Protein AF-A0A699JVK1-F1 (afdb_monomer_lite)

Organism: Tanacetum cinerariifolium (NCBI:txid118510)

Foldseek 3Di:
DVVCVVVVVLVVQLVVLPPDDDALVSLLSVLVSCVVVLNLVVSLVSLVVPVVHPRPPSLLSNLLSCLSVVNLVCNVVSCVVNVHDCVNDVSSVVSNVSSVD

pLDDT: mean 96.66, std 2.62, range [85.81, 98.56]

Structure (mmCIF, N/CA/C/O backbone):
data_AF-A0A699JVK1-F1
#
_entry.id   AF-A0A699JVK1-F1
#
loop_
_atom_site.group_PDB
_atom_site.id
_atom_site.type_symbol
_atom_site.label_atom_id
_atom_site.label_alt_id
_atom_site.label_comp_id
_atom_site.label_asym_id
_atom_site.label_entity_id
_atom_site.label_seq_id
_atom_site.pdbx_PDB_ins_code
_atom_site.Cartn_x
_atom_site.Cartn_y
_atom_site.Cartn_z
_atom_site.occupancy
_atom_site.B_iso_or_equiv
_atom_site.auth_seq_id
_atom_site.auth_comp_id
_atom_site.auth_asym_id
_atom_site.auth_atom_id
_atom_site.pdbx_PDB_model_num
ATOM 1 N N . ALA A 1 1 ? -7.090 -2.332 16.752 1.00 95.75 1 ALA A N 1
ATOM 2 C CA . ALA A 1 1 ? -6.541 -2.634 15.410 1.00 95.75 1 ALA A CA 1
ATOM 3 C C . ALA A 1 1 ? -5.016 -2.478 15.319 1.00 95.75 1 ALA A C 1
ATOM 5 O O . ALA A 1 1 ? -4.345 -3.480 15.102 1.00 95.75 1 ALA A O 1
ATOM 6 N N . TYR A 1 2 ? -4.433 -1.285 15.520 1.00 97.62 2 TYR A N 1
ATOM 7 C CA . TYR A 1 2 ? -2.995 -1.060 15.260 1.00 97.62 2 TYR A CA 1
ATOM 8 C C . TYR A 1 2 ? -2.046 -1.990 16.042 1.00 97.62 2 TYR A C 1
ATOM 10 O O . TYR A 1 2 ? -1.144 -2.581 15.455 1.00 97.62 2 TYR A O 1
ATOM 18 N N . CYS A 1 3 ? -2.277 -2.214 17.342 1.00 98.38 3 CYS A N 1
ATOM 19 C CA . CYS A 1 3 ? -1.454 -3.148 18.124 1.00 98.38 3 CYS A CA 1
ATOM 20 C C . CYS A 1 3 ? -1.493 -4.585 17.571 1.00 98.38 3 CYS A C 1
ATOM 22 O O . CYS A 1 3 ? -0.465 -5.252 17.519 1.00 98.38 3 CYS A O 1
ATOM 24 N N . LEU A 1 4 ? -2.657 -5.050 17.102 1.00 98.50 4 LEU A N 1
ATOM 25 C CA . LEU A 1 4 ? -2.813 -6.379 16.496 1.00 98.50 4 LEU A CA 1
ATOM 26 C C . LEU A 1 4 ? -2.039 -6.477 15.176 1.00 98.50 4 LEU A C 1
ATOM 28 O O . LEU A 1 4 ? 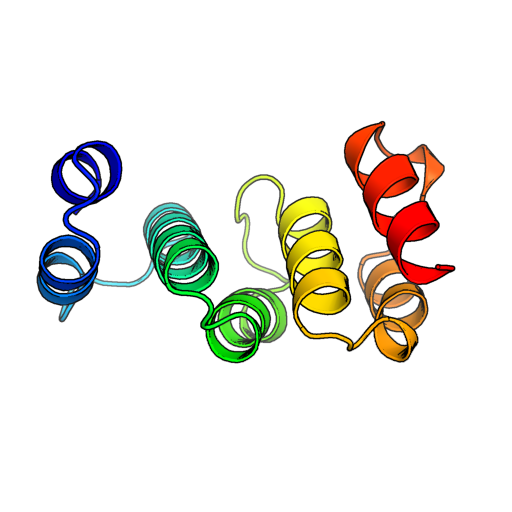-1.311 -7.444 14.965 1.00 98.50 4 LEU A O 1
ATOM 32 N N . TYR A 1 5 ? -2.101 -5.433 14.343 1.00 98.44 5 TYR A N 1
ATOM 33 C CA . TYR A 1 5 ? -1.287 -5.318 13.130 1.00 98.44 5 TYR A CA 1
ATOM 34 C C . TYR A 1 5 ? 0.219 -5.421 13.432 1.00 98.44 5 TYR A C 1
ATOM 36 O O . TYR A 1 5 ? 0.940 -6.176 12.772 1.00 98.44 5 TYR A O 1
ATOM 44 N N . ARG A 1 6 ? 0.694 -4.721 14.473 1.00 98.19 6 ARG A N 1
ATOM 45 C CA . ARG A 1 6 ? 2.102 -4.760 14.913 1.00 98.19 6 ARG A CA 1
ATOM 46 C C . ARG A 1 6 ? 2.535 -6.133 15.434 1.00 98.19 6 ARG A C 1
ATOM 48 O O . ARG A 1 6 ? 3.697 -6.485 15.271 1.00 98.19 6 ARG A O 1
ATOM 55 N N . LEU A 1 7 ? 1.609 -6.915 15.986 1.00 98.19 7 LEU A N 1
ATOM 56 C CA . LEU A 1 7 ? 1.819 -8.307 16.408 1.00 98.19 7 LEU A CA 1
ATOM 57 C C . LEU A 1 7 ? 1.607 -9.332 15.279 1.00 98.19 7 LEU A C 1
ATOM 59 O O . LEU A 1 7 ? 1.563 -10.529 15.546 1.00 98.19 7 LEU A O 1
ATOM 63 N N . ASN A 1 8 ? 1.447 -8.883 14.029 1.00 97.88 8 ASN A N 1
ATOM 64 C CA . ASN A 1 8 ? 1.140 -9.728 12.870 1.00 97.88 8 ASN A CA 1
ATOM 65 C C . ASN A 1 8 ? -0.181 -10.522 12.971 1.00 97.88 8 ASN A C 1
ATOM 67 O O . ASN A 1 8 ? -0.391 -11.485 12.238 1.00 97.88 8 ASN A O 1
ATOM 71 N N . LYS A 1 9 ? -1.105 -10.107 13.842 1.00 98.56 9 LYS A N 1
ATOM 72 C CA . LYS A 1 9 ? -2.455 -10.675 13.948 1.00 98.56 9 LYS A CA 1
ATOM 73 C C . LYS A 1 9 ? -3.387 -9.967 12.964 1.00 98.56 9 LYS A C 1
ATOM 75 O O . LYS A 1 9 ? -4.205 -9.135 13.352 1.00 98.56 9 LYS A O 1
ATOM 80 N N . LEU A 1 10 ? -3.175 -10.214 11.671 1.00 98.44 10 LEU A N 1
ATOM 81 C CA . LEU A 1 10 ? -3.772 -9.425 10.586 1.00 98.44 10 LEU A CA 1
ATOM 82 C C . LEU A 1 10 ? -5.296 -9.603 10.474 1.00 98.44 10 LEU A C 1
ATOM 84 O O . LEU A 1 10 ? -5.998 -8.622 10.237 1.00 98.44 10 LEU A O 1
ATOM 88 N N . ASP A 1 11 ? -5.811 -10.816 10.687 1.00 97.94 11 ASP A N 1
ATOM 89 C CA . ASP A 1 11 ? -7.257 -11.078 10.693 1.00 97.94 11 ASP A CA 1
ATOM 90 C C . ASP A 1 11 ? -7.953 -10.374 11.865 1.00 97.94 11 ASP A C 1
ATOM 92 O O . ASP A 1 11 ? -8.894 -9.613 11.647 1.00 97.94 11 ASP A O 1
ATOM 96 N N . ASP A 1 12 ? -7.421 -10.513 13.084 1.00 98.31 12 ASP A N 1
ATOM 97 C CA . ASP A 1 12 ? -7.941 -9.817 14.269 1.00 98.31 12 ASP A CA 1
ATOM 98 C C . ASP A 1 12 ? -7.876 -8.290 14.105 1.00 98.31 12 ASP A C 1
ATOM 100 O O . ASP A 1 12 ? -8.753 -7.554 14.570 1.00 98.31 12 ASP A O 1
ATOM 104 N N . ALA A 1 13 ? -6.819 -7.789 13.452 1.00 98.38 13 ALA A N 1
ATOM 105 C CA . ALA A 1 13 ? -6.660 -6.369 13.176 1.00 98.38 13 ALA A CA 1
ATOM 106 C C . ALA A 1 13 ? -7.758 -5.850 12.238 1.00 98.38 13 ALA A C 1
ATOM 108 O O . ALA A 1 13 ? -8.309 -4.789 12.530 1.00 98.38 13 ALA A O 1
ATOM 109 N N . LEU A 1 14 ? -8.094 -6.589 11.172 1.00 97.44 14 LEU A N 1
ATOM 110 C CA . LEU A 1 14 ? -9.199 -6.257 10.263 1.00 97.44 14 LEU A CA 1
ATOM 111 C C . LEU A 1 14 ? -10.560 -6.377 10.943 1.00 97.44 14 LEU A C 1
ATOM 113 O O . LEU A 1 14 ? -11.397 -5.493 10.777 1.00 97.44 14 LEU A O 1
ATOM 117 N N . GLU A 1 15 ? -10.775 -7.428 11.736 1.00 97.94 15 GLU A N 1
ATOM 118 C CA . GLU A 1 15 ? -12.016 -7.601 12.494 1.00 97.94 15 GLU A CA 1
ATOM 119 C C . GLU A 1 15 ? -12.254 -6.409 13.423 1.00 97.94 15 GLU A C 1
ATOM 121 O O . GLU A 1 15 ? -13.339 -5.835 13.451 1.00 97.94 15 GLU A O 1
ATOM 126 N N . SER A 1 16 ? -11.194 -5.960 14.099 1.00 97.31 16 SER A N 1
ATOM 127 C CA . SER A 1 16 ? -11.232 -4.797 14.988 1.00 97.31 16 SER A CA 1
ATOM 128 C C . SER A 1 16 ? -11.516 -3.469 14.280 1.00 97.31 16 SER A C 1
ATOM 130 O O . SER A 1 16 ? -11.716 -2.475 14.969 1.00 97.31 16 SER A O 1
ATOM 132 N N . LEU A 1 17 ? -11.448 -3.406 12.946 1.00 96.88 17 LEU A N 1
ATOM 133 C CA . LEU A 1 17 ? -11.789 -2.208 12.169 1.00 96.88 17 LEU A CA 1
ATOM 134 C C . LEU A 1 17 ? -13.253 -2.198 11.709 1.00 96.88 17 LEU A C 1
ATOM 136 O O . LEU A 1 17 ? -13.731 -1.169 11.226 1.00 96.88 17 LEU A O 1
ATOM 140 N N . LYS A 1 18 ? -13.988 -3.309 11.846 1.00 95.62 18 LYS A N 1
ATOM 141 C CA . LYS A 1 18 ? -15.392 -3.370 11.426 1.00 95.62 18 LYS A CA 1
ATOM 142 C C . LYS A 1 18 ? -16.258 -2.418 12.248 1.00 95.62 18 LYS A C 1
ATOM 144 O O . LYS A 1 18 ? -16.156 -2.355 13.467 1.00 95.62 18 LYS A O 1
ATOM 149 N N . GLY A 1 19 ? -17.145 -1.699 11.562 1.00 92.56 19 GLY A N 1
ATOM 150 C CA . GLY A 1 19 ? -18.091 -0.770 12.186 1.00 92.56 19 GLY A CA 1
ATOM 151 C C . GLY A 1 19 ? -17.478 0.545 12.675 1.00 92.56 19 GLY A C 1
ATOM 152 O O . GLY A 1 19 ? -18.221 1.397 13.153 1.00 92.56 19 GLY A O 1
ATOM 153 N N . ILE A 1 20 ? -16.162 0.739 12.534 1.00 94.31 20 ILE A N 1
ATOM 154 C CA . ILE A 1 20 ? -15.518 2.018 12.834 1.00 94.31 20 ILE A CA 1
ATOM 155 C C . ILE A 1 20 ? -15.670 2.947 11.624 1.00 94.31 20 ILE A C 1
ATOM 157 O O . ILE A 1 20 ? -15.486 2.531 10.476 1.00 94.31 20 ILE A O 1
ATOM 161 N N . GLU A 1 21 ? -16.017 4.209 11.880 1.00 93.06 21 GLU A N 1
ATOM 162 C CA . GLU A 1 21 ? -16.034 5.250 10.855 1.00 93.06 21 GLU A CA 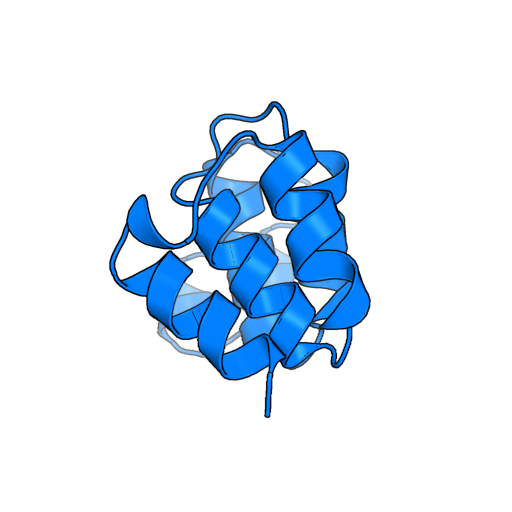1
ATOM 163 C C . GLU A 1 21 ? -14.653 5.373 10.202 1.00 93.06 21 GLU A C 1
ATOM 165 O O . GLU A 1 21 ? -13.635 5.462 10.884 1.00 93.06 21 GLU A O 1
ATOM 170 N N . LYS A 1 22 ? -14.606 5.348 8.867 1.00 90.62 22 LYS A N 1
ATOM 171 C CA . LYS A 1 22 ? -13.339 5.355 8.137 1.00 90.62 22 LYS A CA 1
ATOM 172 C C . LYS A 1 22 ? -12.820 6.779 7.971 1.00 90.62 22 LYS A C 1
ATOM 174 O O . LYS A 1 22 ? -13.245 7.491 7.062 1.00 90.62 22 LYS A O 1
ATOM 179 N N . ASP A 1 23 ? -11.859 7.152 8.806 1.00 94.94 23 ASP A N 1
ATOM 180 C CA . ASP A 1 23 ? -10.992 8.307 8.577 1.00 94.94 23 ASP A CA 1
ATOM 181 C C . ASP A 1 23 ? -9.730 7.922 7.776 1.00 94.94 23 ASP A C 1
ATOM 183 O O . ASP A 1 23 ? -9.531 6.766 7.389 1.00 94.94 23 ASP A O 1
ATOM 187 N N . SER A 1 24 ? -8.855 8.894 7.509 1.00 96.38 24 SER A N 1
ATOM 188 C CA . SER A 1 24 ? -7.628 8.661 6.742 1.00 96.38 24 SER A CA 1
ATOM 189 C C . SER A 1 24 ? -6.645 7.703 7.424 1.00 96.38 24 SER A C 1
ATOM 191 O O . SER A 1 24 ? -5.953 6.961 6.727 1.00 96.38 24 SER A O 1
ATOM 193 N N . ALA A 1 25 ? -6.582 7.685 8.759 1.00 96.31 25 ALA A N 1
ATOM 194 C CA . ALA A 1 25 ? -5.683 6.810 9.510 1.00 96.31 25 ALA A CA 1
ATOM 195 C C . ALA A 1 25 ? -6.187 5.359 9.513 1.00 96.31 25 ALA A C 1
ATOM 197 O O . ALA A 1 25 ? -5.403 4.419 9.359 1.00 96.31 25 ALA A O 1
ATOM 198 N N . ILE A 1 26 ? -7.501 5.169 9.624 1.00 97.06 26 ILE A N 1
ATOM 199 C CA . ILE A 1 26 ? -8.153 3.864 9.524 1.00 97.06 26 ILE A CA 1
ATOM 200 C C . ILE A 1 26 ? -8.020 3.311 8.108 1.00 97.06 26 ILE A C 1
ATOM 202 O O . ILE A 1 26 ? -7.651 2.149 7.955 1.00 97.06 26 ILE A O 1
ATOM 206 N N . MET A 1 27 ? -8.240 4.137 7.079 1.00 97.50 27 MET A N 1
ATOM 207 C CA . MET A 1 27 ? -8.038 3.734 5.682 1.00 97.50 27 MET A CA 1
ATOM 208 C C . MET A 1 27 ? -6.588 3.325 5.406 1.00 97.50 27 MET A C 1
ATOM 210 O O . MET A 1 27 ? -6.355 2.320 4.730 1.00 97.50 27 MET A O 1
ATOM 214 N N . LEU A 1 28 ? -5.615 4.071 5.943 1.00 98.00 28 LEU A N 1
ATOM 215 C CA . LEU A 1 28 ? -4.199 3.716 5.846 1.00 98.00 28 LEU A CA 1
ATOM 216 C C . LEU A 1 28 ? -3.932 2.348 6.478 1.00 98.00 28 LEU A C 1
ATOM 218 O O . LEU A 1 28 ? -3.362 1.469 5.834 1.00 98.00 28 LEU A O 1
ATOM 222 N 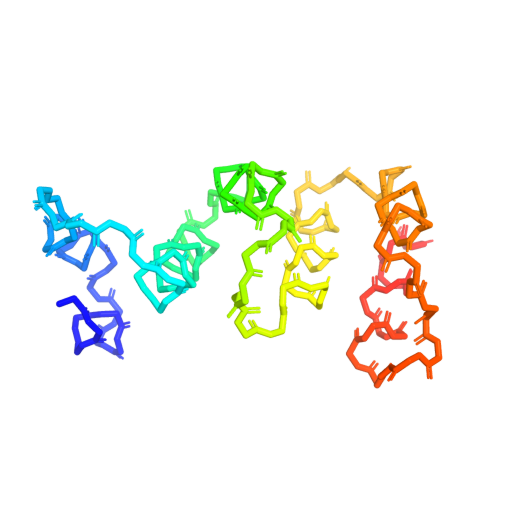N . LEU A 1 29 ? -4.365 2.158 7.726 1.00 98.25 29 LEU A N 1
ATOM 223 C CA . LEU A 1 29 ? -4.129 0.920 8.460 1.00 98.25 29 LEU A CA 1
ATOM 224 C C . LEU A 1 29 ? -4.803 -0.280 7.783 1.00 98.25 29 LEU A C 1
ATOM 226 O O . LEU A 1 29 ? -4.185 -1.333 7.653 1.00 98.25 29 LEU A O 1
ATOM 230 N N . GLU A 1 30 ? -6.045 -0.132 7.325 1.00 98.06 30 GLU A N 1
ATOM 231 C CA . GLU A 1 30 ? -6.764 -1.180 6.598 1.00 98.06 30 GLU A CA 1
ATOM 232 C C . GLU A 1 30 ? -6.024 -1.577 5.315 1.00 98.06 30 GLU A C 1
ATOM 234 O O . GLU A 1 30 ? -5.806 -2.765 5.074 1.00 98.06 30 GLU A O 1
ATOM 239 N N . SER A 1 31 ? -5.556 -0.591 4.543 1.00 98.25 31 SER A N 1
ATOM 240 C CA . SER A 1 31 ? -4.765 -0.823 3.329 1.00 98.25 31 SER A CA 1
ATOM 241 C C . SER A 1 31 ? -3.458 -1.555 3.639 1.00 98.25 31 SER A C 1
ATOM 243 O O . SER A 1 31 ? -3.138 -2.553 3.000 1.00 98.25 31 SER A O 1
ATOM 245 N N . GLN A 1 32 ? -2.729 -1.133 4.676 1.00 98.31 32 GLN A N 1
ATOM 246 C CA . GLN A 1 32 ? -1.494 -1.792 5.117 1.00 98.31 32 GLN A CA 1
ATOM 247 C C . GLN A 1 32 ? -1.727 -3.239 5.567 1.00 98.31 32 GLN A C 1
ATOM 249 O O . GLN A 1 32 ? -0.920 -4.121 5.262 1.00 98.31 32 GLN A O 1
ATOM 254 N N . ILE A 1 33 ? -2.827 -3.508 6.279 1.00 98.56 33 ILE A N 1
ATOM 255 C CA . ILE A 1 33 ? -3.179 -4.875 6.669 1.00 98.56 33 ILE A CA 1
ATOM 256 C C . ILE A 1 33 ? -3.477 -5.718 5.422 1.00 98.56 33 ILE A C 1
ATOM 258 O O . ILE A 1 33 ? -2.947 -6.821 5.307 1.00 98.56 33 ILE A O 1
ATOM 262 N N . LEU A 1 34 ? -4.277 -5.210 4.478 1.00 98.50 34 LEU A N 1
ATOM 263 C CA . LEU A 1 34 ? -4.596 -5.910 3.228 1.00 98.50 34 LEU A CA 1
ATOM 264 C C . LEU A 1 34 ? -3.343 -6.196 2.396 1.00 98.50 34 LEU A C 1
ATOM 266 O O . LEU A 1 34 ? -3.174 -7.315 1.915 1.00 98.50 34 LEU A O 1
ATOM 270 N N . PHE A 1 35 ? -2.437 -5.226 2.288 1.00 98.12 35 PHE A N 1
ATOM 271 C CA . PHE A 1 35 ? -1.163 -5.393 1.598 1.00 98.12 35 PHE A CA 1
ATOM 272 C C . PHE A 1 35 ? -0.325 -6.517 2.226 1.00 98.12 35 PHE A C 1
ATOM 274 O O . PHE A 1 35 ? 0.112 -7.427 1.526 1.00 98.12 35 PHE A O 1
ATOM 281 N N . ARG A 1 36 ? -0.175 -6.531 3.560 1.00 97.75 36 ARG A N 1
ATOM 282 C CA . ARG A 1 36 ? 0.553 -7.601 4.274 1.00 97.75 36 ARG A CA 1
ATOM 283 C C . ARG A 1 36 ? -0.118 -8.973 4.201 1.00 97.75 36 ARG A C 1
ATOM 285 O O . ARG A 1 36 ? 0.535 -9.971 4.482 1.00 97.75 36 ARG A O 1
ATOM 292 N N . ARG A 1 37 ? -1.404 -9.027 3.853 1.00 97.44 37 ARG A N 1
ATOM 293 C CA . ARG A 1 37 ? -2.155 -10.263 3.590 1.00 97.44 37 ARG A CA 1
ATOM 294 C C . ARG A 1 37 ? -2.112 -10.703 2.126 1.00 97.44 37 ARG A C 1
ATOM 296 O O . ARG A 1 37 ? -2.901 -11.565 1.745 1.00 97.44 37 ARG A O 1
ATOM 303 N N . GLU A 1 38 ? -1.272 -10.074 1.306 1.00 96.69 38 GLU A N 1
ATOM 304 C CA . GLU A 1 38 ? -1.185 -10.334 -0.135 1.00 96.69 38 GLU A CA 1
ATOM 305 C C . GLU A 1 38 ? -2.525 -10.090 -0.859 1.00 96.69 38 GLU A C 1
ATOM 307 O O . GLU A 1 38 ? -2.870 -10.727 -1.854 1.00 96.69 38 GLU A O 1
ATOM 312 N N . LYS A 1 39 ? -3.331 -9.153 -0.342 1.00 98.19 39 LYS A N 1
ATOM 313 C CA . LYS A 1 39 ? -4.576 -8.682 -0.964 1.00 98.19 39 LYS A CA 1
ATOM 314 C C . LYS A 1 39 ? -4.345 -7.324 -1.625 1.00 98.19 39 LYS A C 1
ATOM 316 O O . LYS A 1 39 ? -5.019 -6.346 -1.297 1.00 98.19 39 LYS A O 1
ATOM 321 N N . MET A 1 40 ? -3.377 -7.265 -2.543 1.00 97.81 40 MET A N 1
ATOM 322 C CA . MET A 1 40 ? -2.922 -6.015 -3.165 1.00 97.81 40 MET A CA 1
ATOM 323 C C . MET A 1 40 ? -4.063 -5.261 -3.855 1.00 97.81 40 MET A C 1
ATOM 325 O O . MET A 1 40 ? -4.207 -4.069 -3.611 1.00 97.81 40 MET A O 1
ATOM 329 N N . ASP A 1 41 ? -4.931 -5.932 -4.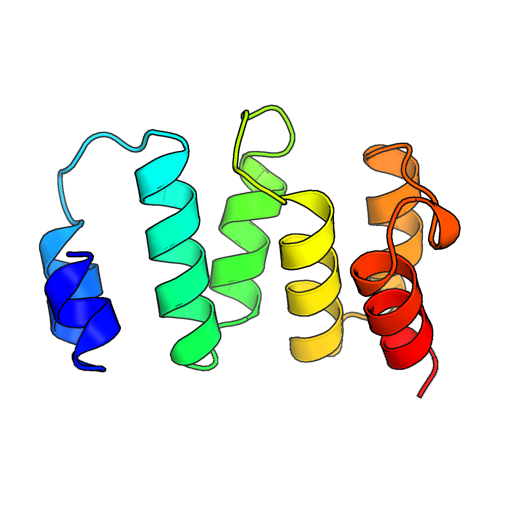618 1.00 97.62 41 ASP A N 1
ATOM 330 C CA . ASP A 1 41 ? -6.057 -5.261 -5.290 1.00 97.62 41 ASP A CA 1
ATOM 331 C C . ASP A 1 41 ? -7.031 -4.596 -4.313 1.00 97.62 41 ASP A C 1
ATOM 333 O O . ASP A 1 41 ? -7.501 -3.485 -4.557 1.00 97.62 41 ASP A O 1
ATOM 337 N N . ALA A 1 42 ? -7.301 -5.235 -3.172 1.00 98.00 42 ALA A N 1
ATOM 338 C CA . ALA A 1 42 ? -8.150 -4.651 -2.140 1.00 98.00 42 ALA A CA 1
ATOM 339 C C . ALA A 1 42 ? -7.475 -3.434 -1.485 1.00 98.00 42 ALA A C 1
ATOM 341 O O . ALA A 1 42 ? -8.129 -2.414 -1.268 1.00 98.00 42 ALA A O 1
ATOM 342 N N . SER A 1 43 ? -6.165 -3.513 -1.222 1.00 98.00 43 SER A N 1
ATOM 343 C CA . SER A 1 43 ? -5.380 -2.376 -0.724 1.00 98.00 43 SER A CA 1
ATOM 344 C C . SER A 1 43 ? -5.377 -1.210 -1.719 1.00 98.00 43 SER A C 1
ATOM 346 O O . SER A 1 43 ? -5.625 -0.069 -1.334 1.00 98.00 43 SER A O 1
ATOM 348 N N . VAL A 1 44 ? -5.116 -1.482 -3.000 1.00 97.94 44 VAL A N 1
ATOM 349 C CA . VAL A 1 44 ? -5.125 -0.488 -4.086 1.00 97.94 44 VAL A CA 1
ATOM 350 C C . VAL A 1 44 ? -6.505 0.153 -4.219 1.00 97.94 44 VAL A C 1
ATOM 352 O O . VAL A 1 44 ? -6.604 1.373 -4.346 1.00 97.94 44 VAL A O 1
ATOM 355 N N . GLY A 1 45 ? -7.573 -0.644 -4.123 1.00 97.81 45 GLY A N 1
ATOM 356 C CA . GLY A 1 45 ? -8.951 -0.168 -4.214 1.00 97.81 45 GLY A CA 1
ATOM 357 C C . GLY A 1 45 ? -9.308 0.884 -3.160 1.00 97.81 45 GLY A C 1
ATOM 358 O O . GLY A 1 45 ? -10.031 1.832 -3.475 1.00 97.81 45 GLY A O 1
ATOM 359 N N . ILE A 1 46 ? -8.770 0.777 -1.938 1.00 97.12 46 ILE A N 1
ATOM 360 C CA . ILE A 1 46 ? -8.964 1.803 -0.900 1.00 97.12 46 ILE A CA 1
ATOM 361 C C . ILE A 1 46 ? -8.327 3.124 -1.340 1.00 97.12 46 ILE A C 1
ATOM 363 O O . ILE A 1 46 ? -9.014 4.145 -1.383 1.00 97.12 46 ILE A O 1
ATOM 367 N N . TYR A 1 47 ? -7.050 3.119 -1.729 1.00 97.06 47 TYR A N 1
ATOM 368 C CA . TYR A 1 47 ? -6.369 4.341 -2.166 1.00 97.06 47 TYR A CA 1
ATOM 369 C C . TYR A 1 47 ? -7.012 4.953 -3.419 1.00 97.06 47 TYR A C 1
ATOM 371 O O . TYR A 1 47 ? -7.238 6.161 -3.459 1.00 97.06 47 TYR A O 1
ATOM 379 N N . GLN A 1 48 ? -7.385 4.139 -4.414 1.00 95.19 48 GLN A N 1
ATOM 380 C CA . GLN A 1 48 ? -8.024 4.617 -5.646 1.00 95.19 48 GLN A CA 1
ATOM 381 C C . GLN A 1 48 ? -9.389 5.268 -5.385 1.00 95.19 48 GLN A C 1
ATOM 383 O O . GLN A 1 48 ? -9.690 6.315 -5.960 1.00 95.19 48 GLN A O 1
ATOM 388 N N . LYS A 1 49 ? -10.204 4.699 -4.490 1.00 94.94 49 LYS A N 1
ATOM 389 C CA . LYS A 1 49 ? -11.505 5.275 -4.114 1.00 94.94 49 LYS A CA 1
ATOM 390 C C . LYS A 1 49 ? -11.363 6.582 -3.326 1.00 94.94 49 LYS A C 1
ATOM 392 O O . LYS A 1 49 ? -12.267 7.417 -3.345 1.00 94.94 49 LYS A O 1
ATOM 397 N N . HIS A 1 50 ? -10.232 6.765 -2.650 1.00 91.44 50 HIS A N 1
ATOM 398 C CA . HIS A 1 50 ? -9.997 7.847 -1.700 1.00 91.44 50 HIS A CA 1
ATOM 399 C C . HIS A 1 50 ? -8.806 8.746 -2.083 1.00 91.44 50 HIS A C 1
ATOM 401 O O . HIS A 1 50 ? -8.194 9.345 -1.207 1.00 91.44 50 HIS A O 1
ATOM 407 N N . GLN A 1 51 ? -8.517 8.928 -3.379 1.00 86.31 51 GLN A N 1
ATOM 408 C CA . GLN A 1 51 ? -7.387 9.752 -3.864 1.00 86.31 51 GLN A CA 1
ATOM 409 C C . GLN A 1 51 ? -7.411 11.217 -3.394 1.00 86.31 51 GLN A C 1
ATOM 411 O O . GLN A 1 51 ? -6.383 11.882 -3.388 1.00 86.31 51 GLN A O 1
ATOM 416 N N . LYS A 1 52 ? -8.583 11.744 -3.015 1.00 85.81 52 LYS A N 1
ATOM 417 C CA . LYS A 1 52 ? -8.732 13.113 -2.485 1.00 85.81 52 LYS A CA 1
ATOM 418 C C . LYS A 1 52 ? -8.606 13.192 -0.959 1.00 85.81 52 LYS A C 1
ATOM 420 O O . LYS A 1 52 ? -8.657 14.288 -0.402 1.00 85.81 52 LYS A O 1
ATOM 425 N N . SER A 1 53 ? -8.499 12.054 -0.280 1.00 86.56 53 SER A N 1
ATOM 426 C CA . SER A 1 53 ? -8.339 11.991 1.169 1.00 86.56 53 SER A CA 1
ATOM 427 C C . SER A 1 53 ? -6.897 12.306 1.559 1.00 86.56 53 SER A C 1
ATOM 429 O O . SER A 1 53 ? -5.960 11.969 0.844 1.00 86.56 53 SER A O 1
ATOM 431 N N . LYS A 1 54 ? -6.701 12.896 2.742 1.00 92.69 54 LYS A N 1
ATOM 432 C CA . LYS A 1 54 ? -5.371 13.173 3.314 1.00 92.69 54 LYS A CA 1
ATOM 433 C C . LYS A 1 54 ? -4.754 11.923 3.955 1.00 92.69 54 LYS A C 1
ATOM 435 O O . LYS A 1 54 ? -4.355 11.949 5.116 1.00 92.69 54 LYS A O 1
ATOM 440 N N . ILE A 1 55 ? -4.764 10.805 3.233 1.00 96.56 55 ILE A N 1
ATOM 441 C CA . ILE A 1 55 ? -4.094 9.583 3.680 1.00 96.56 55 ILE A CA 1
ATOM 442 C C . ILE A 1 55 ? -2.588 9.811 3.562 1.00 96.56 55 ILE A C 1
ATOM 444 O O . ILE A 1 55 ? -2.105 10.275 2.532 1.00 96.56 55 ILE A O 1
ATOM 448 N N . GLU A 1 56 ? -1.855 9.510 4.627 1.00 96.38 56 GLU A N 1
ATOM 449 C CA . GLU A 1 56 ? -0.406 9.681 4.661 1.00 96.38 56 GLU A CA 1
ATOM 450 C C . GLU A 1 56 ? 0.272 8.810 3.592 1.00 96.38 56 GLU A C 1
ATOM 452 O O . GLU A 1 56 ? 0.001 7.610 3.484 1.00 96.38 56 GLU A O 1
ATOM 457 N N . SER A 1 57 ? 1.152 9.431 2.801 1.00 96.19 57 SER A N 1
ATOM 458 C CA . SER A 1 57 ? 1.944 8.769 1.755 1.00 96.19 57 SER A CA 1
ATOM 459 C C . SER A 1 57 ? 1.104 7.978 0.738 1.00 96.19 57 SER A C 1
ATOM 461 O O . SER A 1 57 ? 1.536 6.921 0.267 1.00 96.19 57 SER A O 1
ATOM 463 N N . LEU A 1 58 ?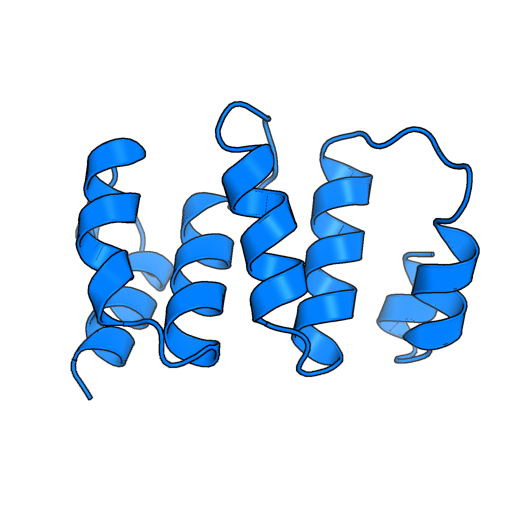 -0.104 8.462 0.406 1.00 97.06 58 LEU A N 1
ATOM 464 C CA . LEU A 1 58 ? -1.048 7.777 -0.488 1.00 97.06 58 LEU A CA 1
ATOM 465 C C . LEU A 1 58 ? -0.402 7.412 -1.827 1.00 97.06 58 LEU A C 1
ATOM 467 O O . LEU A 1 58 ? -0.517 6.268 -2.257 1.00 97.06 58 LEU A O 1
ATOM 471 N N . GLU A 1 59 ? 0.296 8.354 -2.462 1.00 96.81 59 GLU A N 1
ATOM 472 C CA . GLU A 1 59 ? 0.965 8.187 -3.756 1.00 96.81 59 GLU A CA 1
ATOM 473 C C . GLU A 1 59 ? 1.949 7.013 -3.720 1.00 96.81 59 GLU A C 1
ATOM 475 O O . GLU A 1 59 ? 1.912 6.125 -4.570 1.00 96.81 59 GLU A O 1
ATOM 480 N N . ILE A 1 60 ? 2.814 6.998 -2.702 1.00 98.12 60 ILE A N 1
ATOM 481 C CA . ILE A 1 60 ? 3.862 5.989 -2.525 1.00 98.12 60 ILE A CA 1
ATOM 482 C C . ILE A 1 60 ? 3.222 4.613 -2.348 1.00 98.12 60 ILE A C 1
ATOM 484 O O . ILE A 1 60 ? 3.594 3.660 -3.035 1.00 98.12 60 ILE A O 1
ATOM 488 N N . ASN A 1 61 ? 2.237 4.525 -1.452 1.00 98.06 61 ASN A N 1
ATOM 489 C CA . ASN A 1 61 ? 1.576 3.270 -1.112 1.00 98.06 61 ASN A CA 1
ATOM 490 C C . ASN A 1 61 ? 0.724 2.731 -2.269 1.00 98.06 61 ASN A C 1
ATOM 492 O O . ASN A 1 61 ? 0.675 1.519 -2.482 1.00 98.06 61 ASN A O 1
ATOM 496 N N . LEU A 1 62 ? 0.076 3.609 -3.037 1.00 97.94 62 LEU A N 1
ATOM 497 C CA . LEU A 1 62 ? -0.699 3.224 -4.211 1.00 97.94 62 LEU A CA 1
ATOM 498 C C . LEU A 1 62 ? 0.210 2.686 -5.321 1.00 97.94 62 LEU A C 1
ATOM 500 O O . LEU A 1 62 ? -0.073 1.616 -5.857 1.00 97.94 62 LEU A O 1
ATOM 504 N N . VAL A 1 63 ? 1.323 3.362 -5.625 1.00 98.12 63 VAL A N 1
ATOM 505 C CA . VAL A 1 63 ? 2.274 2.880 -6.642 1.00 98.12 63 VAL A CA 1
ATOM 506 C C . VAL A 1 63 ? 2.905 1.549 -6.215 1.00 98.12 63 VAL A C 1
ATOM 508 O O . VAL A 1 63 ? 2.929 0.614 -7.013 1.00 98.12 63 VAL A O 1
ATOM 511 N N . ALA A 1 64 ? 3.323 1.406 -4.951 1.00 98.31 64 ALA A N 1
ATOM 512 C CA . ALA A 1 64 ? 3.806 0.125 -4.419 1.00 98.31 64 ALA A CA 1
ATOM 513 C C . ALA A 1 64 ? 2.755 -0.994 -4.544 1.00 98.31 64 ALA A C 1
ATOM 515 O O . ALA A 1 64 ? 3.077 -2.120 -4.932 1.00 98.31 64 ALA A O 1
ATOM 516 N N . GLY A 1 65 ? 1.492 -0.676 -4.239 1.00 98.06 65 GLY A N 1
ATOM 517 C CA . GLY A 1 65 ? 0.350 -1.575 -4.383 1.00 98.06 65 GLY A CA 1
ATOM 518 C C . GLY A 1 65 ? 0.140 -2.050 -5.817 1.00 98.06 65 GLY A C 1
ATOM 519 O O . GLY A 1 65 ? -0.012 -3.248 -6.036 1.00 98.06 65 GLY A O 1
ATOM 520 N N . LEU A 1 66 ? 0.172 -1.132 -6.788 1.00 98.31 66 LEU A N 1
ATOM 521 C CA . LEU A 1 66 ? -0.001 -1.447 -8.211 1.00 98.31 66 LEU A CA 1
ATOM 522 C C . LEU A 1 66 ? 1.106 -2.364 -8.728 1.00 98.31 66 LEU A C 1
ATOM 524 O O . LEU A 1 66 ? 0.809 -3.374 -9.361 1.00 98.31 66 LEU A O 1
ATOM 528 N N . VAL A 1 67 ? 2.365 -2.052 -8.414 1.00 98.12 67 VAL A N 1
ATOM 529 C CA . VAL A 1 67 ? 3.508 -2.889 -8.808 1.00 98.12 67 VAL A CA 1
ATOM 530 C C . VAL A 1 67 ? 3.394 -4.279 -8.186 1.00 98.12 67 VAL A C 1
ATOM 532 O O . VAL A 1 67 ? 3.484 -5.280 -8.890 1.00 98.12 67 VAL A O 1
ATOM 535 N N . SER A 1 68 ? 3.095 -4.357 -6.887 1.00 97.75 68 SER A N 1
ATOM 536 C CA . SER A 1 68 ? 2.946 -5.639 -6.182 1.00 97.75 68 SER A CA 1
ATOM 537 C C . SER A 1 68 ? 1.748 -6.462 -6.673 1.00 97.75 68 SER A C 1
ATOM 539 O O . SER A 1 68 ? 1.747 -7.680 -6.532 1.00 97.75 68 SER A O 1
ATOM 541 N N . ALA A 1 69 ? 0.727 -5.816 -7.246 1.00 97.25 69 ALA A N 1
ATOM 542 C CA . ALA A 1 69 ? -0.419 -6.471 -7.877 1.00 97.25 69 ALA A CA 1
ATOM 543 C C . ALA A 1 69 ? -0.149 -6.922 -9.328 1.00 97.25 69 ALA A C 1
ATOM 545 O O . ALA A 1 69 ? -1.053 -7.447 -9.974 1.00 97.25 69 ALA A O 1
ATOM 546 N N . GLY A 1 70 ? 1.046 -6.676 -9.882 1.00 96.88 70 GLY A N 1
ATOM 547 C CA . GLY A 1 70 ? 1.343 -6.929 -11.298 1.00 96.88 70 GLY A CA 1
ATOM 548 C C . GLY A 1 70 ? 0.659 -5.948 -12.259 1.00 96.88 70 GLY A C 1
ATOM 549 O O . GLY A 1 70 ? 0.554 -6.212 -13.454 1.00 96.88 70 GLY A O 1
ATOM 550 N N . ARG A 1 71 ? 0.190 -4.802 -11.753 1.00 97.44 71 ARG A N 1
ATOM 551 C CA . ARG A 1 71 ? -0.544 -3.763 -12.496 1.00 97.44 71 ARG A CA 1
ATOM 552 C C . ARG A 1 71 ? 0.366 -2.594 -12.878 1.00 97.44 71 ARG A C 1
ATOM 554 O O . ARG A 1 71 ? -0.046 -1.434 -12.872 1.00 97.44 71 ARG A O 1
ATOM 561 N N . SER A 1 72 ? 1.616 -2.895 -13.231 1.00 97.31 72 SER A N 1
ATOM 562 C CA . SER A 1 72 ? 2.641 -1.904 -13.588 1.00 97.31 72 SER A CA 1
ATOM 563 C C . SER A 1 72 ? 2.210 -0.964 -14.720 1.00 97.31 72 SER A C 1
ATOM 565 O O . SER A 1 72 ? 2.563 0.213 -14.708 1.00 97.31 72 SER A O 1
ATOM 567 N N . SER A 1 73 ? 1.371 -1.435 -15.651 1.00 97.31 73 SER A N 1
ATOM 568 C CA . SER A 1 73 ? 0.816 -0.618 -16.741 1.00 97.31 73 SER A CA 1
ATOM 569 C C . SER A 1 73 ? -0.034 0.568 -16.267 1.00 97.31 73 SER A C 1
ATOM 571 O O . SER A 1 73 ? -0.222 1.522 -17.017 1.00 97.31 73 SER A O 1
ATOM 573 N N . GLU A 1 74 ? -0.556 0.534 -15.037 1.00 97.62 74 GLU A N 1
ATOM 574 C CA . GLU A 1 74 ? -1.379 1.610 -14.470 1.00 97.62 74 GLU A CA 1
ATOM 575 C C . GLU A 1 74 ? -0.568 2.672 -13.718 1.00 97.62 74 GLU A C 1
ATOM 577 O O . GLU A 1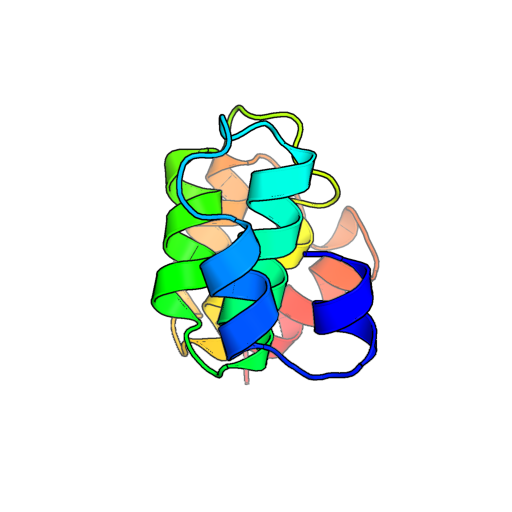 74 ? -1.093 3.751 -13.434 1.00 97.62 74 GLU A O 1
ATOM 582 N N . VAL A 1 75 ? 0.705 2.400 -13.405 1.00 97.75 75 VAL A N 1
ATOM 583 C CA . VAL A 1 75 ? 1.538 3.265 -12.554 1.00 97.75 75 VAL A CA 1
ATOM 584 C C . VAL A 1 75 ? 1.655 4.673 -13.133 1.00 97.75 75 VAL A C 1
ATOM 586 O O . VAL A 1 75 ? 1.362 5.639 -12.430 1.00 97.75 75 VAL A O 1
ATOM 589 N N . GLN A 1 76 ? 2.003 4.800 -14.418 1.00 97.44 76 GLN A N 1
ATOM 590 C CA . GLN A 1 76 ? 2.170 6.112 -15.048 1.00 97.44 76 GLN A CA 1
ATOM 591 C C . GLN A 1 76 ? 0.860 6.913 -15.052 1.00 97.44 76 GLN A C 1
ATOM 593 O O . GLN A 1 76 ? 0.854 8.084 -14.684 1.00 97.44 76 GLN A O 1
ATOM 598 N N . VAL A 1 77 ? -0.262 6.263 -15.384 1.00 96.56 77 VAL A N 1
ATOM 599 C CA . VAL A 1 77 ? -1.590 6.901 -15.408 1.00 96.56 77 VAL A CA 1
ATOM 600 C C . VAL A 1 77 ? -1.960 7.438 -14.026 1.00 96.56 77 VAL A C 1
ATOM 602 O O . VAL A 1 77 ? -2.431 8.568 -13.900 1.00 96.56 77 VAL A O 1
ATOM 605 N N . VAL A 1 78 ? -1.731 6.650 -12.974 1.00 96.00 78 VAL A N 1
ATOM 606 C CA . VAL A 1 78 ? -2.023 7.068 -11.599 1.00 96.00 78 VAL A CA 1
ATOM 607 C C . VAL A 1 78 ? -1.124 8.220 -11.161 1.00 96.00 78 VAL A C 1
ATOM 609 O O . VAL A 1 78 ? -1.624 9.188 -10.589 1.00 96.00 78 VAL A O 1
ATOM 612 N N . MET A 1 79 ? 0.174 8.165 -11.461 1.00 96.56 79 MET A N 1
ATOM 613 C CA . MET A 1 79 ? 1.100 9.253 -11.137 1.00 96.56 79 MET A CA 1
ATOM 614 C C . MET A 1 79 ? 0.711 10.566 -11.823 1.00 96.56 79 MET A C 1
ATOM 616 O O . MET A 1 79 ? 0.735 11.617 -11.180 1.00 96.56 79 MET A O 1
ATOM 620 N N . ASP A 1 80 ? 0.272 10.504 -13.082 1.00 96.44 80 ASP A N 1
ATOM 621 C CA . ASP A 1 80 ? -0.198 11.671 -13.831 1.00 96.44 80 ASP A CA 1
ATOM 622 C C . ASP A 1 80 ? -1.476 12.266 -13.215 1.00 96.44 80 ASP A C 1
ATOM 624 O O . ASP A 1 80 ? -1.565 13.482 -13.017 1.00 96.44 80 ASP A O 1
ATOM 628 N N . VAL A 1 81 ? -2.448 11.420 -12.843 1.00 94.81 81 VAL A N 1
ATOM 629 C CA . VAL A 1 81 ? -3.692 11.844 -12.166 1.00 94.81 81 VAL A CA 1
ATOM 630 C C . VAL A 1 81 ? -3.393 12.518 -10.826 1.00 94.81 81 VAL A C 1
ATOM 632 O O . VAL A 1 81 ? -3.970 13.563 -10.513 1.00 94.81 81 VAL A O 1
ATOM 635 N N . MET A 1 82 ? -2.463 11.953 -10.057 1.00 94.12 82 MET A N 1
ATOM 636 C CA . MET A 1 82 ? -2.016 12.489 -8.769 1.00 94.12 82 MET A CA 1
ATOM 637 C C . MET A 1 82 ? -1.041 13.666 -8.906 1.00 94.12 82 MET A C 1
ATOM 639 O O . MET A 1 82 ? -0.726 14.325 -7.916 1.00 94.12 82 MET A O 1
ATOM 643 N N . ARG A 1 83 ? -0.596 13.968 -10.133 1.00 95.50 83 ARG A N 1
ATOM 644 C CA . ARG A 1 83 ? 0.363 15.032 -10.466 1.00 95.50 83 ARG A CA 1
ATOM 645 C C . ARG A 1 83 ? 1.691 14.903 -9.716 1.00 95.50 83 ARG A C 1
ATOM 647 O O . ARG A 1 83 ? 2.301 15.911 -9.353 1.00 95.50 83 ARG A O 1
ATOM 654 N N . VAL A 1 84 ? 2.155 13.673 -9.516 1.00 95.94 84 VAL A N 1
ATOM 655 C CA . VAL A 1 84 ? 3.451 13.378 -8.894 1.00 95.94 84 VAL A CA 1
ATOM 656 C C . VAL A 1 84 ? 4.437 12.822 -9.905 1.00 95.94 84 VAL A C 1
ATOM 658 O O . VAL A 1 84 ? 4.067 12.216 -10.905 1.00 95.94 84 VAL A O 1
ATOM 661 N N . LYS A 1 85 ? 5.724 13.053 -9.654 1.00 97.69 85 LYS A N 1
ATOM 662 C CA . LYS A 1 85 ? 6.814 12.570 -10.503 1.00 97.69 85 LYS A CA 1
ATOM 663 C C . LYS A 1 85 ? 7.577 11.484 -9.764 1.00 97.69 85 LYS A C 1
ATOM 665 O O . LYS A 1 85 ? 7.622 11.483 -8.539 1.00 97.69 85 LYS A O 1
ATOM 670 N N . ALA A 1 86 ? 8.266 10.617 -10.501 1.00 97.31 86 ALA A N 1
ATOM 671 C CA . ALA A 1 86 ? 9.160 9.635 -9.888 1.00 97.31 86 ALA A CA 1
ATOM 672 C C . ALA A 1 86 ? 10.221 10.324 -9.009 1.00 97.31 86 ALA A C 1
ATOM 674 O O . ALA A 1 86 ? 10.570 9.832 -7.949 1.00 97.31 86 ALA A O 1
ATOM 675 N N . SER A 1 87 ? 10.658 11.527 -9.395 1.00 97.56 87 SER A N 1
ATOM 676 C CA . SER A 1 87 ? 11.607 12.348 -8.637 1.00 97.56 87 SER A CA 1
ATOM 677 C C . SER A 1 87 ? 11.016 13.058 -7.409 1.00 97.56 87 SER A C 1
ATOM 679 O O . SER A 1 87 ? 11.728 13.827 -6.770 1.00 97.56 87 SER A O 1
ATOM 681 N N . SER A 1 88 ? 9.723 12.894 -7.108 1.00 97.06 88 SER A N 1
ATOM 682 C CA . SER A 1 88 ? 9.073 13.566 -5.973 1.00 97.06 88 SER A CA 1
ATOM 683 C C . SER A 1 88 ? 9.491 12.980 -4.621 1.00 97.06 88 SER A C 1
ATOM 685 O O . SER A 1 88 ? 9.457 13.696 -3.625 1.00 97.06 88 SER A O 1
ATOM 687 N N . SER A 1 89 ? 9.905 11.710 -4.576 1.00 98.12 89 SER A N 1
ATOM 688 C CA . SER A 1 89 ? 10.523 11.091 -3.400 1.00 98.12 89 SER A CA 1
ATOM 689 C C . SER A 1 89 ? 11.408 9.913 -3.813 1.00 98.12 89 SER A C 1
ATOM 691 O O . SER A 1 89 ? 11.307 9.408 -4.933 1.00 98.12 89 SER A O 1
ATOM 693 N N . PHE A 1 90 ? 12.272 9.458 -2.905 1.00 98.25 90 PHE A N 1
ATOM 694 C CA . PHE A 1 90 ? 13.090 8.266 -3.136 1.00 98.25 90 PHE A CA 1
ATOM 695 C C . PHE A 1 90 ? 12.219 7.017 -3.359 1.00 98.25 90 PHE A C 1
ATOM 697 O O . PHE A 1 90 ? 12.469 6.234 -4.272 1.00 98.25 90 PHE A O 1
ATOM 704 N N . GLU A 1 91 ? 11.161 6.857 -2.566 1.00 98.38 91 GLU A N 1
ATOM 705 C CA . GLU A 1 91 ? 10.236 5.725 -2.625 1.00 98.38 91 GLU A CA 1
ATOM 706 C C . GLU A 1 91 ? 9.446 5.701 -3.936 1.00 98.38 91 GLU A C 1
ATOM 708 O O . GLU A 1 91 ? 9.259 4.634 -4.517 1.00 98.38 91 GLU A O 1
ATOM 713 N N . LEU A 1 92 ? 9.017 6.863 -4.446 1.00 98.25 92 LEU A N 1
ATOM 714 C CA . LEU A 1 92 ? 8.365 6.941 -5.755 1.00 98.25 92 LEU A CA 1
ATOM 715 C C . LEU A 1 92 ? 9.325 6.565 -6.883 1.00 98.25 92 LEU A C 1
ATOM 717 O O . LEU A 1 92 ? 8.929 5.820 -7.780 1.00 98.25 92 LEU A O 1
ATOM 721 N N . ALA A 1 93 ? 10.579 7.021 -6.835 1.00 98.38 93 ALA A N 1
ATOM 722 C CA . ALA A 1 93 ? 11.589 6.631 -7.816 1.00 98.38 93 ALA A CA 1
ATOM 723 C C . ALA A 1 93 ? 11.826 5.115 -7.799 1.00 98.38 93 ALA A C 1
ATOM 725 O O . ALA A 1 93 ? 11.827 4.475 -8.854 1.00 98.38 93 ALA A O 1
ATOM 726 N N . TYR A 1 94 ? 11.963 4.539 -6.602 1.00 98.31 94 TYR A N 1
ATOM 727 C CA . TYR A 1 94 ? 12.133 3.102 -6.414 1.00 98.31 94 TYR A CA 1
ATOM 728 C C . TYR A 1 94 ? 10.936 2.318 -6.966 1.00 98.31 94 TYR A C 1
ATOM 730 O O . TYR A 1 94 ? 11.112 1.498 -7.865 1.00 98.31 94 TYR A O 1
ATOM 738 N N . ASN A 1 95 ? 9.714 2.624 -6.516 1.00 98.19 95 ASN A N 1
ATOM 739 C CA . ASN A 1 95 ? 8.523 1.886 -6.939 1.00 98.19 95 ASN A CA 1
ATOM 740 C C . ASN A 1 95 ? 8.270 2.022 -8.450 1.00 98.19 95 ASN A C 1
ATOM 742 O O . ASN A 1 95 ? 7.921 1.042 -9.100 1.00 98.19 95 ASN A O 1
ATOM 746 N N . THR A 1 96 ? 8.491 3.208 -9.030 1.00 97.81 96 THR A N 1
ATOM 747 C CA . THR A 1 96 ? 8.358 3.410 -10.485 1.00 97.81 96 THR A CA 1
ATOM 748 C C . THR A 1 96 ? 9.378 2.573 -11.254 1.00 97.81 96 THR A C 1
ATOM 750 O O . THR A 1 96 ? 9.049 2.007 -12.289 1.00 97.81 96 THR A O 1
ATOM 753 N N . THR A 1 97 ? 10.602 2.440 -10.738 1.00 97.81 97 THR A N 1
ATOM 754 C CA . THR A 1 97 ? 11.629 1.584 -11.352 1.00 97.81 97 THR A CA 1
ATOM 755 C C . THR A 1 97 ? 11.244 0.108 -11.268 1.00 97.81 97 THR A C 1
ATOM 757 O O . THR A 1 97 ? 11.395 -0.614 -12.249 1.00 97.81 97 THR A O 1
ATOM 760 N N . CYS A 1 98 ? 10.679 -0.340 -10.142 1.00 97.62 98 CYS A N 1
ATOM 761 C CA . CYS A 1 98 ? 10.162 -1.704 -10.002 1.00 97.62 98 CYS A CA 1
ATOM 762 C C . CYS A 1 98 ? 9.024 -2.024 -10.983 1.00 97.62 98 CYS A C 1
ATOM 764 O O . CYS A 1 98 ? 8.832 -3.186 -11.311 1.00 97.62 98 CYS A O 1
ATOM 766 N N . ALA A 1 99 ? 8.295 -1.022 -11.483 1.00 97.12 99 ALA A N 1
ATOM 767 C CA . ALA A 1 99 ? 7.263 -1.221 -12.499 1.00 97.12 99 ALA A CA 1
ATOM 768 C C . ALA A 1 99 ? 7.827 -1.595 -13.889 1.00 97.12 99 ALA A C 1
ATOM 770 O O . ALA A 1 99 ? 7.063 -2.007 -14.759 1.00 97.12 99 ALA A O 1
ATOM 771 N N . LEU A 1 100 ? 9.135 -1.417 -14.113 1.00 94.62 100 LEU A N 1
ATOM 772 C CA . LEU A 1 100 ? 9.809 -1.646 -15.399 1.00 94.62 100 LEU A CA 1
ATOM 773 C C . LEU A 1 100 ? 10.499 -3.017 -15.506 1.00 94.62 100 LEU A C 1
ATOM 775 O O . LEU A 1 100 ? 11.073 -3.313 -16.555 1.00 94.62 100 LEU A O 1
ATOM 779 N N . VAL A 1 101 ? 10.494 -3.805 -14.426 1.00 86.25 101 VAL A N 1
ATOM 780 C CA . VAL A 1 101 ? 11.100 -5.146 -14.341 1.00 86.25 101 VAL A CA 1
ATOM 781 C C . VAL A 1 101 ? 10.032 -6.202 -14.580 1.00 86.25 101 VAL A C 1
ATOM 783 O O . VAL A 1 101 ? 10.327 -7.152 -15.337 1.00 86.25 101 VAL A O 1
#

Sequence (101 aa):
AYCLYRLNKLDDALESLKGIEKDSAIMLLESQILFRREKMDASVGIYQKHQKSKIESLEINLVAGLVSAGRSSEVQVVMDVMRVKASSSFELAYNTTCALV

Radius of gyration: 13.67 Å; chains: 1; bounding box: 31×26×35 Å

InterPro domains:
  IPR011990 Tetratricopeptide-like helical domain superfamily [G3DSA:1.25.40.10] (1-77)
  IPR026270 Signal recognition particle, SRP72 subunit [PTHR14094] (1-101)

Secondary structure (DSSP, 8-state):
-HHHHHTT-HHHHHHTTTTS---HHHHHHHHHHHHHTT-HHHHHHHHHHTTTS--TTHHHHHHHHHHHTT-GGGHHHHHHHHT--GGG-HHHHHHHHHTT-